Protein AF-A0A818GZL9-F1 (afdb_monomer)

Radius of gyration: 20.04 Å; Cα contacts (8 Å, |Δi|>4): 83; chains: 1; bounding box: 54×36×49 Å

Mean predicted aligned error: 9.24 Å

Secondary structure (DSSP, 8-state):
-----SEE-TTT--EE--------GGGGGGEEEEEEE-SSHHHH--SBPEEEEEE---PPP---------

Solvent-accessible surface area (backbone atoms only — not comparable to full-atom values): 4835 Å² total; per-residue (Å²): 134,88,76,82,41,30,32,49,42,89,85,82,67,47,68,38,74,82,77,82,86,89,71,61,78,92,50,55,86,31,55,76,46,76,50,75,41,76,76,60,29,86,81,67,78,51,70,46,38,51,78,47,73,42,70,61,82,84,80,78,83,80,76,81,77,80,79,82,79,129

Foldseek 3Di:
DDQPAFAADPPVRDGHNPDDDDDDPVQPVQWPDWDWADPCCVVPVDRGTDIDTDGHDDDDDDDDPPPPDD

pLDDT: mean 82.17, std 13.52, range [41.16, 96.56]

Structure (mmCIF, N/CA/C/O backbone):
data_AF-A0A818GZL9-F1
#
_entry.id   AF-A0A818GZL9-F1
#
loop_
_atom_site.group_PDB
_atom_site.id
_atom_site.type_symbol
_atom_site.label_atom_id
_atom_site.label_alt_id
_atom_site.label_comp_id
_atom_site.label_asym_id
_atom_site.label_entity_id
_atom_site.label_seq_id
_atom_site.pdbx_PDB_ins_code
_atom_site.Cartn_x
_atom_site.Cartn_y
_atom_site.Cartn_z
_atom_site.occupancy
_atom_site.B_iso_or_equiv
_atom_site.auth_seq_id
_atom_site.auth_comp_id
_atom_site.auth_asym_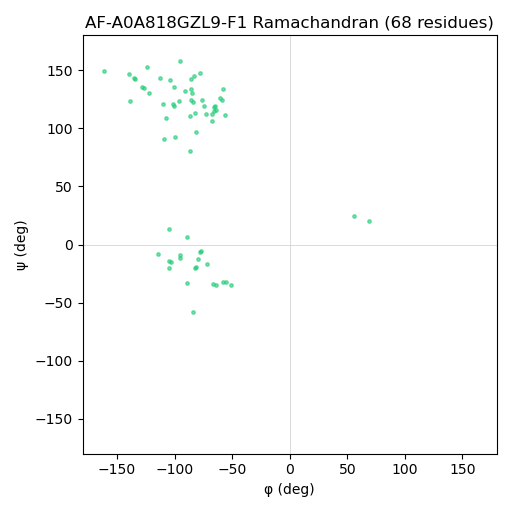id
_atom_site.auth_atom_id
_atom_site.pdbx_PDB_model_num
ATOM 1 N N . GLN A 1 1 ? 7.504 -16.043 -8.137 1.00 41.16 1 GLN A N 1
ATOM 2 C CA . GLN A 1 1 ? 8.356 -14.882 -7.789 1.00 41.16 1 GLN A CA 1
ATOM 3 C C . GLN A 1 1 ? 7.471 -13.655 -7.530 1.00 41.16 1 GLN A C 1
ATOM 5 O O . GLN A 1 1 ? 6.669 -13.276 -8.384 1.00 41.16 1 GLN A O 1
ATOM 10 N N . TYR A 1 2 ? 7.529 -13.076 -6.325 1.00 50.78 2 TYR A N 1
ATOM 11 C CA . TYR A 1 2 ? 6.691 -11.938 -5.918 1.00 50.78 2 TYR A CA 1
ATOM 12 C C . TYR A 1 2 ? 7.350 -10.611 -6.327 1.00 50.78 2 TYR A C 1
ATOM 14 O O . TYR A 1 2 ? 7.986 -9.949 -5.517 1.00 50.78 2 TYR A O 1
ATOM 22 N N . THR A 1 3 ? 7.216 -10.198 -7.587 1.00 59.19 3 THR A N 1
ATOM 23 C CA . THR A 1 3 ? 7.488 -8.812 -8.001 1.00 59.19 3 THR A CA 1
ATOM 24 C C . THR A 1 3 ? 6.635 -7.831 -7.187 1.00 59.19 3 THR A C 1
ATOM 26 O O . THR A 1 3 ? 5.408 -7.821 -7.298 1.00 59.19 3 THR A O 1
ATOM 29 N N . LYS A 1 4 ? 7.288 -7.040 -6.328 1.00 71.94 4 LYS A N 1
ATOM 30 C CA . LYS A 1 4 ? 6.658 -6.027 -5.461 1.00 71.94 4 LYS A CA 1
ATOM 31 C C . LYS A 1 4 ? 6.277 -4.734 -6.203 1.00 71.94 4 LYS A C 1
ATOM 33 O O . LYS A 1 4 ? 5.670 -3.865 -5.593 1.00 71.94 4 LYS A O 1
ATOM 38 N N . GLY A 1 5 ? 6.641 -4.600 -7.480 1.00 85.56 5 GLY A N 1
ATOM 39 C CA . GLY A 1 5 ? 6.377 -3.405 -8.282 1.00 85.56 5 GLY A CA 1
ATOM 40 C C . GLY A 1 5 ? 4.939 -3.305 -8.786 1.00 85.56 5 GLY A C 1
ATOM 41 O O . GLY A 1 5 ? 4.285 -4.314 -9.071 1.00 85.56 5 GLY A O 1
ATOM 42 N N . THR A 1 6 ? 4.479 -2.065 -8.903 1.00 89.75 6 THR A N 1
ATOM 43 C CA . THR A 1 6 ? 3.153 -1.682 -9.393 1.00 89.75 6 THR A CA 1
ATOM 44 C C . THR A 1 6 ? 3.190 -1.169 -10.824 1.00 89.75 6 THR A C 1
ATOM 46 O O . THR A 1 6 ? 2.157 -1.160 -11.468 1.00 89.75 6 THR A O 1
ATOM 49 N N . TRP A 1 7 ? 4.362 -0.834 -11.359 1.00 89.81 7 TRP A N 1
ATOM 50 C CA . TRP A 1 7 ? 4.537 -0.396 -12.741 1.00 89.81 7 TRP A CA 1
ATOM 51 C C . TRP A 1 7 ? 5.729 -1.101 -13.381 1.00 89.81 7 TRP A C 1
ATOM 53 O O . TRP A 1 7 ? 6.746 -1.318 -12.713 1.00 89.81 7 TRP A O 1
ATOM 63 N N . MET A 1 8 ? 5.614 -1.454 -14.661 1.00 88.12 8 MET A N 1
ATOM 64 C CA . MET A 1 8 ? 6.721 -2.009 -15.436 1.00 88.12 8 MET A CA 1
ATOM 65 C C . MET A 1 8 ? 7.184 -1.003 -16.477 1.00 88.12 8 MET A C 1
ATOM 67 O O . MET A 1 8 ? 6.441 -0.658 -17.391 1.00 88.12 8 MET A O 1
ATOM 71 N N . HIS A 1 9 ? 8.453 -0.613 -16.396 1.00 87.25 9 HIS A N 1
ATOM 72 C CA . HIS A 1 9 ? 9.037 0.291 -17.369 1.00 87.25 9 HIS A CA 1
ATOM 73 C C . HIS A 1 9 ? 8.944 -0.310 -18.786 1.00 87.25 9 HIS A C 1
ATOM 75 O O . HIS A 1 9 ? 9.487 -1.395 -19.030 1.00 87.25 9 HIS A O 1
ATOM 81 N N . PRO A 1 10 ? 8.342 0.385 -19.770 1.00 84.88 10 PRO A N 1
ATOM 82 C CA . PRO A 1 10 ? 7.990 -0.205 -21.062 1.00 84.88 10 PRO A CA 1
ATOM 83 C C . PRO A 1 10 ? 9.206 -0.657 -21.880 1.00 84.88 10 PRO A C 1
ATOM 85 O O . PRO A 1 10 ? 9.135 -1.689 -22.548 1.00 84.88 10 PRO A O 1
ATOM 88 N N . LYS A 1 11 ? 10.330 0.070 -21.790 1.00 89.44 11 LYS A N 1
ATOM 89 C CA . LYS A 1 11 ? 11.589 -0.250 -22.490 1.00 89.44 11 LYS A CA 1
ATOM 90 C C . LYS A 1 11 ? 12.465 -1.273 -21.756 1.00 89.44 11 LYS A C 1
ATOM 92 O O . LYS A 1 11 ? 12.784 -2.311 -22.315 1.00 89.44 11 LYS A O 1
ATOM 97 N N . THR A 1 12 ? 12.854 -0.988 -20.513 1.00 91.62 12 THR A N 1
ATOM 98 C CA . THR A 1 12 ? 13.788 -1.824 -19.736 1.00 91.62 12 THR A CA 1
ATOM 99 C C . THR A 1 12 ? 13.140 -3.061 -19.111 1.00 91.62 12 THR A C 1
ATOM 101 O O . THR A 1 12 ? 13.857 -3.929 -18.624 1.00 91.62 12 THR A O 1
ATOM 104 N N . LYS A 1 13 ? 11.799 -3.144 -19.098 1.00 87.31 13 LYS A N 1
ATOM 105 C CA . LYS A 1 13 ? 11.010 -4.208 -18.448 1.00 87.31 13 LYS A CA 1
AT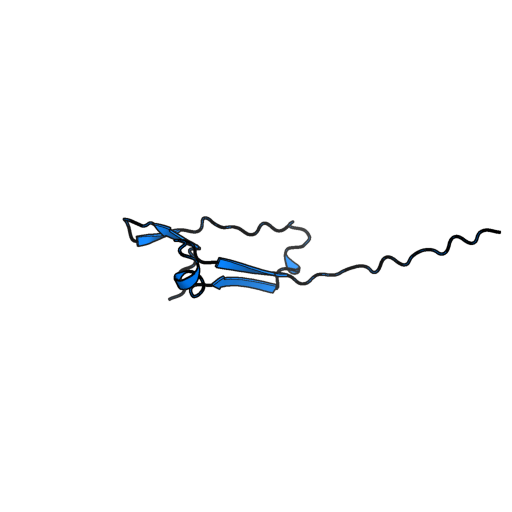OM 106 C C . LYS A 1 13 ? 11.314 -4.377 -16.952 1.00 87.31 13 LYS A C 1
ATOM 108 O O . LYS A 1 13 ? 11.085 -5.438 -16.376 1.00 87.31 13 LYS A O 1
ATOM 113 N N . GLN A 1 14 ? 11.804 -3.316 -16.311 1.00 88.81 14 GLN A N 1
ATOM 114 C CA . GLN A 1 14 ? 12.066 -3.279 -14.874 1.00 88.81 14 GLN A CA 1
ATOM 115 C C . GLN A 1 14 ? 10.805 -2.897 -14.096 1.00 88.81 14 GLN A C 1
ATOM 117 O O . GLN A 1 14 ? 10.019 -2.061 -14.536 1.00 88.81 14 GLN A O 1
ATOM 122 N N . TRP A 1 15 ? 10.613 -3.515 -12.932 1.00 87.50 15 TRP A N 1
ATOM 123 C CA . TRP A 1 15 ? 9.479 -3.245 -12.049 1.00 87.50 15 TRP A CA 1
ATOM 124 C C . TRP A 1 15 ? 9.816 -2.150 -11.038 1.00 87.50 15 TRP A C 1
ATOM 126 O O . TRP A 1 15 ? 10.822 -2.249 -10.339 1.00 87.50 15 TRP A O 1
ATOM 136 N N . HIS A 1 16 ? 8.929 -1.167 -10.893 1.00 88.81 16 HIS A N 1
ATOM 137 C CA . HIS A 1 16 ? 9.063 -0.059 -9.946 1.00 88.81 16 HIS A CA 1
ATOM 138 C C . HIS A 1 16 ? 7.853 0.023 -9.006 1.00 88.81 16 HIS A C 1
ATOM 140 O O . HIS A 1 16 ? 6.747 -0.402 -9.349 1.00 88.81 16 HIS A O 1
ATOM 146 N N . ILE A 1 17 ? 8.067 0.562 -7.805 1.00 91.12 17 ILE A N 1
ATOM 147 C CA . ILE A 1 17 ? 7.013 0.863 -6.826 1.00 91.12 17 ILE A CA 1
ATOM 148 C C . ILE A 1 17 ? 6.720 2.360 -6.941 1.00 91.12 17 ILE A C 1
ATOM 150 O O . ILE A 1 17 ? 7.417 3.178 -6.342 1.00 91.12 17 ILE A O 1
ATOM 154 N N . LEU A 1 18 ? 5.744 2.712 -7.774 1.00 90.50 18 LEU A N 1
ATOM 155 C CA . LEU A 1 18 ? 5.332 4.106 -7.983 1.00 90.50 18 LEU A CA 1
ATOM 156 C C . LEU A 1 18 ? 4.009 4.427 -7.281 1.00 90.50 18 LEU A C 1
ATOM 158 O O . LEU A 1 18 ? 3.737 5.586 -6.983 1.00 90.50 18 LEU A O 1
ATOM 162 N N . ASP A 1 19 ? 3.223 3.401 -6.960 1.00 89.56 19 ASP A N 1
ATOM 163 C CA . ASP A 1 19 ? 1.916 3.544 -6.332 1.00 89.56 19 ASP A CA 1
ATOM 164 C C . ASP A 1 19 ? 2.003 3.271 -4.826 1.00 89.56 19 ASP A C 1
ATOM 166 O O . ASP A 1 19 ? 2.609 2.289 -4.386 1.00 89.56 19 ASP A O 1
ATOM 170 N N . TYR A 1 20 ? 1.362 4.128 -4.026 1.00 92.25 20 TYR A N 1
ATOM 171 C CA . TYR A 1 20 ? 1.383 4.055 -2.565 1.00 92.25 20 TYR A CA 1
ATOM 172 C C . TYR A 1 20 ? -0.011 4.261 -1.977 1.00 92.25 20 TYR A C 1
ATOM 174 O O . TYR A 1 20 ? -0.782 5.103 -2.429 1.00 92.25 20 TYR A O 1
ATOM 182 N N . ILE A 1 21 ? -0.309 3.530 -0.901 1.00 92.75 21 ILE A N 1
ATOM 183 C CA . ILE A 1 21 ? -1.476 3.780 -0.049 1.00 92.75 21 ILE A CA 1
ATOM 184 C C . ILE A 1 21 ? -0.962 4.374 1.260 1.00 92.75 21 ILE A C 1
ATOM 186 O O . ILE A 1 21 ? -0.341 3.679 2.066 1.00 92.75 21 ILE A O 1
ATOM 190 N N . LEU A 1 22 ? -1.209 5.666 1.470 1.00 95.44 22 LEU A N 1
ATOM 191 C CA . LEU A 1 22 ? -0.795 6.367 2.682 1.00 95.44 22 LEU A CA 1
ATOM 192 C C . LEU A 1 22 ? -1.841 6.182 3.786 1.00 95.44 22 LEU A C 1
ATOM 194 O O . LEU A 1 22 ? -3.032 6.412 3.58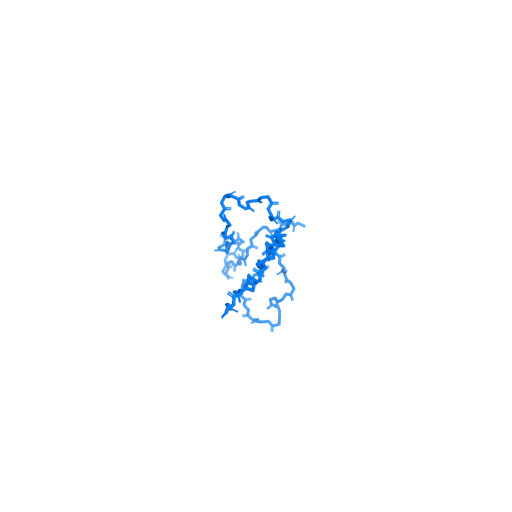5 1.00 95.44 22 LEU A O 1
ATOM 198 N N . VAL A 1 23 ? -1.387 5.787 4.975 1.00 94.06 23 VAL A N 1
ATOM 199 C CA . VAL A 1 23 ? -2.239 5.603 6.157 1.00 94.06 23 VAL A CA 1
ATOM 200 C C . VAL A 1 23 ? -1.662 6.412 7.309 1.00 94.06 23 VAL A C 1
ATOM 202 O O . VAL A 1 23 ? -0.461 6.369 7.573 1.00 94.06 23 VAL A O 1
ATOM 205 N N . ASN A 1 24 ? -2.520 7.139 8.028 1.00 95.25 24 ASN A N 1
ATOM 206 C CA . ASN A 1 24 ? -2.105 7.853 9.232 1.00 95.25 24 ASN A CA 1
ATOM 207 C C . ASN A 1 24 ? -1.503 6.864 10.247 1.00 95.25 24 ASN A C 1
ATOM 209 O O . ASN A 1 24 ? -2.094 5.819 10.528 1.00 95.25 24 ASN A O 1
ATOM 213 N N . ARG A 1 25 ? -0.354 7.215 10.842 1.00 95.31 25 ARG A N 1
ATOM 214 C CA . ARG A 1 25 ? 0.387 6.363 11.788 1.00 95.31 25 ARG A CA 1
ATOM 215 C C . ARG A 1 25 ? -0.489 5.811 12.918 1.00 95.31 25 ARG A C 1
ATOM 217 O O . ARG A 1 25 ? -0.303 4.659 13.303 1.00 95.31 25 ARG A O 1
ATOM 224 N N . LYS A 1 26 ? -1.471 6.584 13.395 1.00 94.88 26 LYS A N 1
ATOM 225 C CA . LYS A 1 26 ? -2.443 6.172 14.423 1.00 94.88 26 LYS A CA 1
ATOM 226 C C . LYS A 1 26 ? -3.248 4.932 14.026 1.00 94.88 26 LYS A C 1
ATOM 228 O O . LYS A 1 26 ? -3.618 4.143 14.887 1.00 94.88 26 LYS A O 1
ATOM 233 N N . PHE A 1 27 ? -3.512 4.751 12.737 1.00 93.50 27 PHE A N 1
ATOM 234 C CA . PHE A 1 27 ? -4.330 3.663 12.211 1.00 93.50 27 PHE A CA 1
ATOM 235 C C . PHE A 1 27 ? -3.499 2.570 11.533 1.00 93.50 27 PHE A C 1
ATOM 237 O O . PHE A 1 27 ? -4.066 1.708 10.881 1.00 93.50 27 PHE A O 1
ATOM 244 N N . ARG A 1 28 ? -2.167 2.529 11.691 1.00 94.31 28 ARG A N 1
ATOM 245 C CA . ARG A 1 28 ? -1.342 1.503 11.017 1.00 94.31 28 ARG A CA 1
ATOM 246 C C . ARG A 1 28 ? -1.782 0.062 11.310 1.00 94.31 28 ARG A C 1
ATOM 248 O O . ARG A 1 28 ? -1.656 -0.797 10.450 1.00 94.31 28 ARG A O 1
ATOM 255 N N . SER A 1 29 ? -2.311 -0.195 12.508 1.00 95.00 29 SER A N 1
ATOM 256 C CA . SER A 1 29 ? -2.790 -1.514 12.943 1.00 95.00 29 SER A CA 1
ATOM 257 C C . SER A 1 29 ? -4.166 -1.887 12.380 1.00 95.00 29 SER A C 1
ATOM 259 O O . SER A 1 29 ? -4.628 -3.009 12.586 1.00 95.00 29 SER A O 1
ATOM 261 N N . SER A 1 30 ? -4.846 -0.966 11.687 1.00 95.69 30 SER A N 1
ATOM 262 C CA . SER A 1 30 ? -6.089 -1.265 10.976 1.00 95.69 30 SER A CA 1
ATOM 263 C C . SER A 1 30 ? -5.840 -1.884 9.603 1.00 95.69 30 SER A C 1
ATOM 265 O O . SER A 1 30 ? -6.732 -2.548 9.076 1.00 95.69 30 SER A O 1
ATOM 267 N N . VAL A 1 31 ? -4.647 -1.709 9.029 1.00 96.38 31 VAL A N 1
ATOM 268 C CA . VAL A 1 31 ? -4.267 -2.323 7.755 1.00 96.38 31 VAL A CA 1
ATOM 269 C C . VAL A 1 31 ? -4.038 -3.814 7.985 1.00 96.38 31 VAL A C 1
ATOM 271 O O . VAL A 1 31 ? -3.114 -4.209 8.687 1.00 96.38 31 VAL A O 1
ATOM 274 N N . GLN A 1 32 ? -4.908 -4.640 7.415 1.00 96.56 32 GLN A N 1
ATOM 275 C CA . GLN A 1 32 ? -4.854 -6.095 7.552 1.00 96.56 32 GLN A CA 1
ATOM 276 C C . GLN A 1 32 ? -3.995 -6.744 6.469 1.00 96.56 32 GLN A C 1
ATOM 278 O O . GLN A 1 32 ? -3.407 -7.791 6.709 1.00 96.56 32 GLN A O 1
ATOM 283 N N . ASP A 1 33 ? -3.978 -6.160 5.270 1.00 94.81 33 ASP A N 1
ATOM 284 C CA . ASP A 1 33 ? -3.325 -6.751 4.105 1.00 94.81 33 ASP A CA 1
ATOM 285 C C . ASP A 1 33 ? -3.064 -5.695 3.025 1.00 94.81 33 ASP A C 1
ATOM 287 O O . ASP A 1 33 ? -3.849 -4.754 2.880 1.00 94.81 33 ASP A O 1
ATOM 291 N N . VAL A 1 34 ? -1.994 -5.870 2.251 1.00 92.50 34 VAL A N 1
ATOM 292 C CA . VAL A 1 34 ? -1.645 -5.037 1.092 1.00 92.50 34 VAL A CA 1
ATOM 293 C C . VAL A 1 34 ? -1.143 -5.948 -0.021 1.00 92.50 34 VAL A C 1
ATOM 295 O O . VAL A 1 34 ? -0.188 -6.699 0.169 1.00 92.50 34 VAL A O 1
ATOM 298 N N . ARG A 1 35 ? -1.777 -5.885 -1.197 1.00 91.25 35 ARG A N 1
ATOM 299 C CA . ARG A 1 35 ? -1.457 -6.755 -2.337 1.00 91.25 35 ARG A CA 1
ATOM 300 C C . ARG A 1 35 ? -1.480 -6.016 -3.664 1.00 91.25 35 ARG A C 1
ATOM 302 O O . ARG A 1 35 ? -2.328 -5.158 -3.897 1.00 91.25 35 ARG A O 1
ATOM 309 N N . VAL A 1 36 ? -0.604 -6.454 -4.561 1.00 89.06 36 VAL A N 1
ATOM 310 C CA . VAL A 1 36 ? -0.569 -6.051 -5.969 1.00 89.06 36 VAL A CA 1
ATOM 311 C C . VAL A 1 36 ? -1.317 -7.097 -6.804 1.00 89.06 36 VAL A C 1
ATOM 313 O O . VAL A 1 36 ? -0.977 -8.280 -6.756 1.00 89.06 36 VAL A O 1
ATOM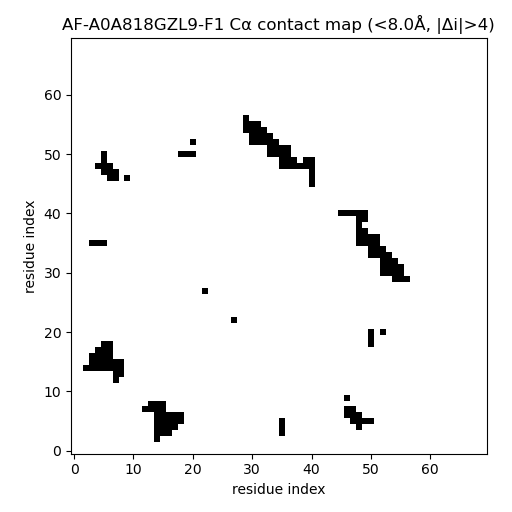 316 N N . HIS A 1 37 ? -2.338 -6.683 -7.556 1.00 86.38 37 HIS A N 1
ATOM 317 C CA . HIS A 1 37 ? -3.156 -7.551 -8.408 1.00 86.38 37 HIS A CA 1
ATOM 318 C C . HIS A 1 37 ? -2.714 -7.425 -9.873 1.00 86.38 37 HIS A C 1
ATOM 320 O O . HIS A 1 37 ? -2.804 -6.349 -10.460 1.00 86.38 37 HIS A O 1
ATOM 326 N N . ARG A 1 38 ? -2.260 -8.542 -10.461 1.00 78.06 38 ARG A N 1
ATOM 327 C CA . ARG A 1 38 ? -1.640 -8.596 -11.804 1.00 78.06 38 ARG A CA 1
ATOM 328 C C . ARG A 1 38 ? -2.596 -8.951 -12.953 1.00 78.06 38 ARG A C 1
ATOM 330 O O . ARG A 1 38 ? -2.207 -8.890 -14.107 1.00 78.06 38 ARG A O 1
ATOM 337 N N . GLY A 1 39 ? -3.833 -9.347 -12.643 1.00 67.69 39 GLY A N 1
ATOM 338 C CA . GLY A 1 39 ? -4.799 -9.859 -13.630 1.00 67.69 39 GLY A CA 1
ATOM 339 C C . GLY A 1 39 ? -5.781 -8.827 -14.192 1.00 67.69 39 GLY A C 1
ATOM 340 O O . GLY A 1 39 ? -6.462 -9.117 -15.166 1.00 67.69 39 GLY A O 1
ATOM 341 N N . ALA A 1 40 ? -5.864 -7.629 -13.607 1.00 57.75 40 ALA A N 1
ATOM 342 C CA . ALA A 1 40 ? -6.760 -6.571 -14.092 1.00 57.75 40 ALA A CA 1
ATOM 343 C C . ALA A 1 40 ? -6.174 -5.795 -15.288 1.00 57.75 40 ALA A C 1
ATOM 345 O O . ALA A 1 40 ? -6.900 -5.166 -16.052 1.00 57.75 40 ALA A O 1
ATOM 346 N N . THR A 1 41 ? -4.856 -5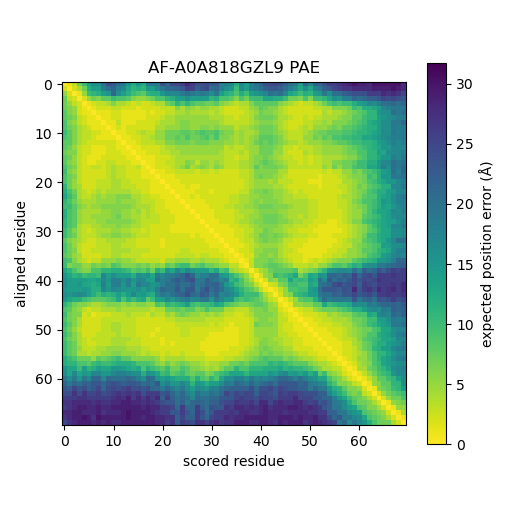.866 -15.469 1.00 57.94 41 THR A N 1
ATOM 347 C CA . THR A 1 41 ? -4.094 -5.081 -16.445 1.00 57.94 41 THR A CA 1
ATOM 348 C C . THR A 1 41 ? -4.445 -5.455 -17.895 1.00 57.94 41 THR A C 1
ATOM 350 O O . THR A 1 41 ? -4.549 -4.578 -18.746 1.00 57.94 41 THR A O 1
ATOM 353 N N . GLY A 1 42 ? -4.751 -6.732 -18.163 1.00 53.94 42 GLY A N 1
ATOM 354 C CA . GLY A 1 42 ? -5.111 -7.221 -19.503 1.00 53.94 42 GLY A CA 1
ATOM 355 C C . GLY A 1 42 ? -6.492 -6.793 -20.021 1.00 53.94 42 GLY A C 1
ATOM 356 O O . GLY A 1 42 ? -6.723 -6.871 -21.221 1.00 53.94 42 GLY A O 1
ATOM 357 N N . GLY A 1 43 ? -7.397 -6.328 -19.148 1.00 58.53 43 GLY A N 1
ATOM 358 C CA . GLY A 1 43 ? -8.725 -5.826 -19.540 1.00 58.53 43 GLY A CA 1
ATOM 359 C C . GLY A 1 43 ? -8.868 -4.300 -19.509 1.00 58.53 43 GLY A C 1
ATOM 360 O O . GLY A 1 43 ? -9.837 -3.777 -20.045 1.00 58.53 43 GLY A O 1
ATOM 361 N N . ILE A 1 44 ? -7.926 -3.589 -18.873 1.00 64.19 44 ILE A N 1
ATOM 362 C CA . ILE A 1 44 ? -8.014 -2.139 -18.601 1.00 64.19 44 ILE A CA 1
ATOM 363 C C . ILE A 1 44 ? -6.932 -1.347 -19.370 1.00 64.19 44 ILE A C 1
ATOM 365 O O . ILE A 1 44 ? -6.989 -0.126 -19.436 1.00 64.19 44 ILE A O 1
ATOM 369 N N . GLY A 1 45 ? -5.975 -2.015 -20.029 1.00 66.69 45 GLY A N 1
ATOM 370 C CA . GLY A 1 45 ? -5.039 -1.357 -20.952 1.00 66.69 45 GLY A CA 1
ATOM 371 C C . GLY A 1 45 ? -4.024 -0.423 -20.283 1.00 66.69 45 GLY A C 1
ATOM 372 O O . GLY A 1 45 ? -3.466 0.443 -20.949 1.00 66.69 45 GLY A O 1
ATOM 373 N N . THR A 1 46 ? -3.782 -0.579 -18.979 1.00 76.31 46 THR A N 1
ATOM 374 C CA . THR A 1 46 ? -2.757 0.189 -18.260 1.00 76.31 46 THR A CA 1
ATOM 375 C C . THR A 1 46 ? -1.452 -0.600 -18.196 1.00 76.31 46 THR A C 1
ATOM 377 O O . THR A 1 46 ? -1.435 -1.820 -18.304 1.00 76.31 46 THR A O 1
ATOM 380 N N . ASP A 1 47 ? -0.336 0.083 -17.999 1.00 78.81 47 ASP A N 1
ATOM 381 C CA . ASP A 1 47 ? 0.978 -0.495 -17.694 1.00 78.81 47 ASP A CA 1
ATOM 382 C C . ASP A 1 47 ? 1.211 -0.668 -16.176 1.00 78.81 47 ASP A C 1
ATOM 384 O O . ASP A 1 47 ? 2.290 -1.084 -15.739 1.00 78.81 47 ASP A O 1
ATOM 388 N N . HIS A 1 48 ? 0.172 -0.406 -15.372 1.00 84.69 48 HIS A N 1
ATOM 389 C CA . HIS A 1 48 ? 0.170 -0.546 -13.919 1.00 84.69 48 HIS A CA 1
ATOM 390 C C . HIS A 1 48 ? -0.581 -1.807 -13.451 1.00 84.69 48 HIS A C 1
ATOM 392 O O . HIS A 1 48 ? -1.649 -2.184 -13.942 1.00 84.69 48 HIS A O 1
ATOM 398 N N . HIS A 1 49 ? -0.048 -2.450 -12.419 1.00 86.44 49 HIS A N 1
ATOM 399 C CA . HIS A 1 49 ? -0.771 -3.395 -11.584 1.00 86.44 49 HIS A CA 1
ATOM 400 C C . HIS A 1 49 ? -1.564 -2.661 -10.500 1.00 86.44 49 HIS A C 1
ATOM 402 O O . HIS A 1 49 ? -1.095 -1.697 -9.898 1.00 86.44 49 HIS A O 1
ATOM 408 N N . LEU A 1 50 ? -2.736 -3.191 -10.157 1.00 87.31 50 LEU A N 1
ATOM 409 C CA . LEU A 1 50 ? -3.594 -2.592 -9.141 1.00 87.31 50 LEU A CA 1
ATOM 410 C C . LEU A 1 50 ? -3.048 -2.839 -7.724 1.00 87.31 50 LEU A C 1
ATOM 412 O O . LEU A 1 50 ? -2.979 -3.985 -7.267 1.00 87.31 50 LEU A O 1
ATOM 416 N N . LEU A 1 51 ? -2.737 -1.767 -6.994 1.00 91.12 51 LEU A N 1
ATOM 417 C CA . LEU A 1 51 ? -2.413 -1.818 -5.568 1.00 91.12 51 LEU A CA 1
ATOM 418 C C . LEU A 1 51 ? -3.694 -1.769 -4.720 1.00 91.12 51 LEU A C 1
ATOM 420 O O . LEU A 1 51 ? -4.494 -0.844 -4.832 1.00 91.12 51 LEU A O 1
ATOM 424 N N . ARG A 1 52 ? -3.889 -2.756 -3.841 1.00 91.69 52 ARG A N 1
ATOM 425 C CA . ARG A 1 52 ? -5.072 -2.865 -2.973 1.00 91.69 52 ARG A CA 1
ATOM 426 C C . ARG A 1 52 ? -4.664 -3.048 -1.516 1.00 91.69 52 ARG A C 1
ATOM 428 O O . ARG A 1 52 ? -3.840 -3.909 -1.218 1.00 91.69 52 ARG A O 1
ATOM 435 N N . ALA A 1 53 ? -5.318 -2.324 -0.609 1.00 94.44 53 ALA A N 1
ATOM 436 C CA . ALA A 1 53 ? -5.235 -2.551 0.834 1.00 94.44 53 ALA A CA 1
ATOM 437 C C . ALA A 1 53 ? -6.570 -3.056 1.400 1.00 94.44 53 ALA A C 1
ATOM 439 O O . ALA A 1 53 ? -7.644 -2.619 0.985 1.00 94.44 53 ALA A O 1
ATOM 440 N N . LYS A 1 54 ? -6.503 -3.957 2.383 1.00 95.69 54 LYS A N 1
ATOM 441 C CA . LYS A 1 54 ? -7.633 -4.352 3.230 1.00 95.69 54 LYS A CA 1
ATOM 442 C C . LYS A 1 54 ? -7.500 -3.641 4.572 1.00 95.69 54 LYS A C 1
ATOM 444 O O . LYS A 1 54 ? -6.506 -3.831 5.268 1.00 95.69 54 LYS A O 1
ATOM 449 N N . ILE A 1 55 ? -8.495 -2.837 4.943 1.00 95.7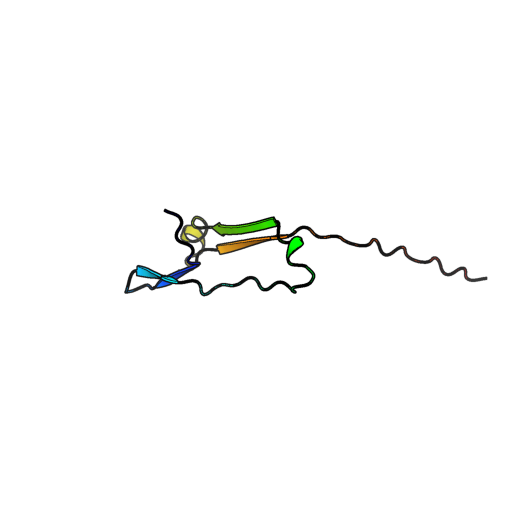5 55 ILE A N 1
ATOM 450 C CA . ILE A 1 55 ? -8.468 -2.004 6.154 1.00 95.75 55 ILE A CA 1
ATOM 451 C C . ILE A 1 55 ? -9.666 -2.351 7.044 1.00 95.75 55 ILE A C 1
ATOM 453 O O . ILE A 1 55 ? -10.804 -2.388 6.582 1.00 95.75 55 ILE A O 1
ATOM 457 N N . ARG A 1 56 ? -9.417 -2.586 8.335 1.00 95.44 56 ARG A N 1
ATOM 458 C CA . ARG A 1 56 ? -10.446 -2.800 9.357 1.00 95.44 56 ARG A CA 1
ATOM 459 C C . ARG A 1 56 ? -10.911 -1.465 9.930 1.00 95.44 56 ARG A C 1
ATOM 461 O O . ARG A 1 56 ? -10.182 -0.820 10.677 1.00 95.44 56 ARG A O 1
ATOM 468 N N . LEU A 1 57 ? -12.142 -1.073 9.631 1.00 90.50 57 LEU A N 1
ATOM 469 C CA . LEU A 1 57 ? -12.739 0.146 10.174 1.00 90.50 57 LEU A CA 1
ATOM 470 C C . LEU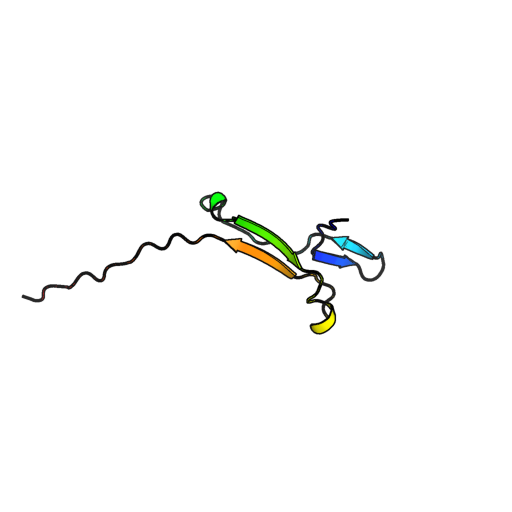 A 1 57 ? -13.373 -0.116 11.547 1.00 90.50 57 LEU A C 1
ATOM 472 O O . LEU A 1 57 ? -14.120 -1.076 11.720 1.00 90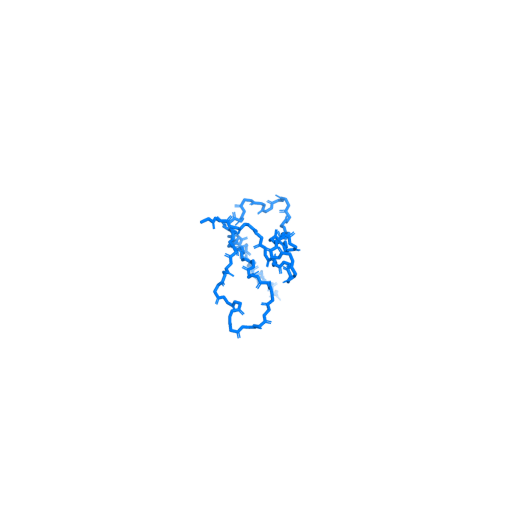.50 57 LEU A O 1
ATOM 476 N N . HIS A 1 58 ? -13.105 0.760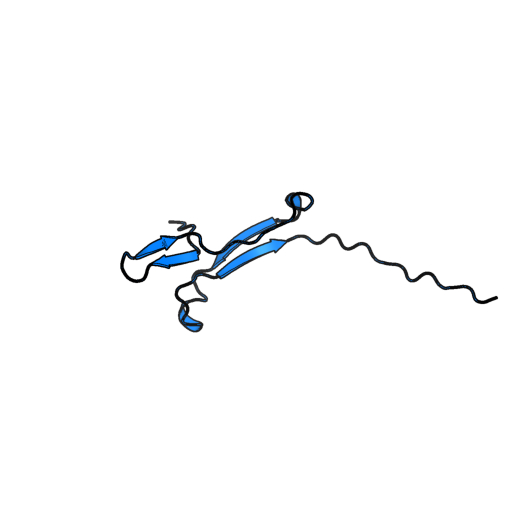 12.519 1.00 82.31 58 HIS A N 1
ATOM 477 C CA . HIS A 1 58 ? -13.813 0.807 13.803 1.00 82.31 58 HIS A CA 1
ATOM 478 C C . HIS A 1 58 ? -14.681 2.061 13.833 1.00 82.31 58 HIS A C 1
ATOM 480 O O . HIS A 1 58 ? -14.227 3.144 14.202 1.00 82.31 58 HIS A O 1
ATOM 486 N N . LEU A 1 59 ? -15.928 1.929 13.389 1.00 81.38 59 LEU A N 1
ATOM 487 C CA . LEU A 1 59 ? -16.880 3.035 13.370 1.00 81.38 59 LEU A CA 1
ATOM 488 C C . LEU A 1 59 ? -17.541 3.161 14.746 1.00 81.38 59 LEU A C 1
ATOM 490 O O . LEU A 1 59 ? -18.164 2.218 15.231 1.00 81.38 59 LEU A O 1
ATOM 494 N N . LYS A 1 60 ? -17.438 4.336 15.376 1.00 80.38 60 LYS A N 1
ATOM 495 C CA . LYS A 1 60 ? -18.287 4.658 16.528 1.00 80.38 60 LYS A CA 1
ATOM 496 C C . LYS A 1 60 ? -19.680 5.005 16.013 1.00 80.38 60 LYS A C 1
ATOM 498 O O . LYS A 1 60 ? -19.827 5.918 15.203 1.00 80.38 60 LYS A O 1
ATOM 503 N N . CYS A 1 61 ? -20.704 4.306 16.496 1.00 80.06 61 CYS A N 1
ATOM 504 C CA . CYS A 1 61 ? -22.083 4.681 16.213 1.00 80.06 61 CYS A CA 1
ATOM 505 C C . CYS A 1 61 ? -22.378 6.039 16.869 1.00 80.06 61 CYS A C 1
ATOM 507 O O . CYS A 1 61 ? -22.299 6.183 18.091 1.00 80.06 61 CYS A O 1
ATOM 509 N N . ARG A 1 62 ? -22.713 7.050 16.065 1.00 75.50 62 ARG A N 1
ATOM 510 C CA . ARG A 1 62 ? -23.169 8.345 16.576 1.00 75.50 62 ARG A CA 1
ATOM 511 C C . ARG A 1 62 ? -24.655 8.222 16.915 1.00 75.50 62 ARG A C 1
ATOM 513 O O . ARG A 1 62 ? -25.499 8.332 16.029 1.00 75.50 62 ARG A O 1
ATOM 520 N N . ARG A 1 63 ? -24.991 7.980 18.188 1.00 76.50 63 ARG A N 1
ATOM 521 C CA . ARG A 1 63 ? -26.391 8.042 18.649 1.00 76.50 63 ARG A CA 1
ATOM 522 C C . ARG A 1 63 ? -26.913 9.463 18.421 1.00 76.50 63 ARG A C 1
ATOM 524 O O . ARG A 1 63 ? -26.296 10.421 18.882 1.00 76.50 63 ARG A O 1
ATOM 531 N N . LYS A 1 64 ? -28.041 9.607 17.717 1.00 74.50 64 LYS A N 1
ATOM 532 C CA . LYS A 1 64 ? -28.774 10.879 17.677 1.00 74.50 64 LYS A CA 1
ATOM 533 C C . LYS A 1 64 ? -29.301 11.135 19.089 1.00 74.50 64 LYS A C 1
ATOM 535 O O . LYS A 1 64 ? -30.109 10.355 19.588 1.00 74.50 64 LYS A O 1
ATOM 540 N N . THR A 1 65 ? -28.820 12.181 19.752 1.00 69.19 65 THR A N 1
ATOM 541 C CA . THR A 1 65 ? -29.456 12.668 20.976 1.00 69.19 65 THR A CA 1
ATOM 542 C C . THR A 1 65 ? -30.845 13.171 20.589 1.00 69.19 65 THR A C 1
ATOM 544 O O . THR A 1 65 ? -30.973 14.055 19.741 1.00 69.19 65 THR A O 1
ATOM 547 N N . LYS A 1 66 ? -31.907 12.575 21.147 1.00 67.62 66 LYS A N 1
ATOM 548 C CA . LYS A 1 66 ? -33.234 13.194 21.083 1.00 67.62 66 LYS A CA 1
ATOM 549 C C . LYS A 1 66 ? -33.119 14.496 21.875 1.00 67.62 66 LYS A C 1
ATOM 551 O O . LYS A 1 66 ? -32.816 14.453 23.065 1.00 67.62 66 LYS A O 1
ATOM 556 N N . LYS A 1 67 ? -33.277 15.646 21.215 1.00 65.00 67 LYS A N 1
ATOM 557 C CA . LYS A 1 67 ? -33.554 16.889 21.935 1.00 65.00 67 LYS A CA 1
ATOM 558 C C . LYS A 1 67 ? -34.954 16.719 22.516 1.00 65.00 67 LYS A C 1
ATOM 560 O O . LYS A 1 67 ? -35.906 16.621 21.748 1.00 65.00 67 LYS A O 1
ATOM 565 N N . ASN A 1 68 ? -35.060 16.621 23.837 1.00 63.59 68 ASN A N 1
ATOM 566 C CA . ASN A 1 68 ? -36.340 16.808 24.503 1.00 63.59 68 ASN A CA 1
ATOM 567 C C . ASN A 1 68 ? -36.691 18.284 24.317 1.00 63.59 68 ASN A C 1
ATOM 569 O O . ASN A 1 68 ? -36.023 19.151 24.879 1.00 63.59 68 ASN A O 1
ATOM 573 N N . VAL A 1 69 ? -37.651 18.558 23.441 1.00 65.12 69 VAL A N 1
ATOM 574 C CA . VAL A 1 69 ? -38.332 19.849 23.411 1.00 65.12 69 VAL A CA 1
ATOM 575 C C . VAL A 1 69 ? -39.392 19.736 24.499 1.00 65.12 69 VAL A C 1
ATOM 577 O O . VAL A 1 69 ? -40.220 18.826 24.432 1.00 65.12 69 VAL A O 1
ATOM 580 N N . GLY A 1 70 ? -39.222 20.535 25.554 1.00 59.56 70 GLY A N 1
ATOM 581 C CA . GLY A 1 70 ? -40.207 20.685 26.625 1.00 59.56 70 GLY A CA 1
ATOM 582 C C . GLY A 1 70 ? -41.428 21.462 26.167 1.00 59.56 70 GLY A C 1
ATOM 583 O O . GLY A 1 70 ? -41.354 22.088 25.084 1.00 59.56 70 GLY A O 1
#

Nearest PDB structures (foldseek):
  4bza-assembly1_A  TM=3.194E-01  e=8.901E+00  Escherichia coli BL21(DE3)

Sequence (70 aa):
QYTKGTWMHPKTKQWHILDYILVNRKFRSSVQDVRVHRGATGGIGTDHHLLRAKIRLHLKCRRKTKKNVG